Protein AF-A0A9P4UYR7-F1 (afdb_monomer)

InterPro domains:
  IPR039859 Palmitoyltransferase PFA4/ZDHHC16/ZDHHC20/ERF2-like [PTHR12246] (8-103)

Structure (mmCIF, N/CA/C/O backbone):
data_AF-A0A9P4UYR7-F1
#
_entry.id   AF-A0A9P4UYR7-F1
#
loop_
_atom_site.group_PDB
_atom_site.id
_atom_site.type_symbol
_atom_site.label_atom_id
_atom_site.label_alt_id
_atom_site.label_comp_id
_atom_site.label_asym_id
_atom_site.label_entity_id
_atom_site.label_seq_id
_atom_site.pdbx_PDB_ins_code
_atom_site.Cartn_x
_atom_site.Cartn_y
_atom_site.Cartn_z
_atom_site.occupancy
_atom_site.B_iso_or_equiv
_atom_site.auth_seq_id
_atom_site.auth_comp_id
_atom_site.auth_asym_id
_atom_site.auth_atom_id
_atom_site.pdbx_PDB_model_num
ATOM 1 N N . MET A 1 1 ? 19.973 8.018 2.352 1.00 58.12 1 MET A N 1
ATOM 2 C CA . MET A 1 1 ? 18.643 7.406 2.156 1.00 58.12 1 MET A CA 1
ATOM 3 C C . MET A 1 1 ? 17.873 8.325 1.233 1.00 58.12 1 MET A C 1
ATOM 5 O O . MET A 1 1 ? 17.752 9.496 1.566 1.00 58.12 1 MET A O 1
ATOM 9 N N . GLU A 1 2 ? 17.433 7.840 0.074 1.00 81.25 2 GLU A N 1
ATOM 10 C CA . GLU A 1 2 ? 16.589 8.637 -0.822 1.00 81.25 2 GLU A CA 1
ATOM 11 C C . GLU A 1 2 ? 15.248 8.917 -0.131 1.00 81.25 2 GLU A C 1
ATOM 13 O O . GLU A 1 2 ? 14.659 8.011 0.460 1.00 81.25 2 GLU A O 1
ATOM 18 N N . LEU A 1 3 ? 14.757 10.158 -0.194 1.00 83.00 3 LEU A N 1
ATOM 19 C CA . LEU A 1 3 ? 13.504 10.560 0.463 1.00 83.00 3 LEU A CA 1
ATOM 20 C C . LEU A 1 3 ? 12.301 9.728 -0.027 1.00 83.00 3 LEU A C 1
ATOM 22 O O . LEU A 1 3 ? 11.356 9.487 0.722 1.00 83.00 3 LEU A O 1
ATOM 26 N N . SER A 1 4 ? 12.369 9.221 -1.262 1.00 84.19 4 SER A N 1
ATOM 27 C CA . SER A 1 4 ? 11.376 8.325 -1.863 1.00 84.19 4 SER A CA 1
ATOM 28 C C . SER A 1 4 ? 11.200 7.007 -1.101 1.00 84.19 4 SER A C 1
ATOM 30 O O . SER A 1 4 ? 10.098 6.461 -1.082 1.00 84.19 4 SER A O 1
ATOM 32 N N . ALA A 1 5 ? 12.234 6.523 -0.407 1.00 86.62 5 ALA A N 1
ATOM 33 C CA . ALA A 1 5 ? 12.153 5.298 0.386 1.00 86.62 5 ALA A CA 1
ATOM 34 C C . ALA A 1 5 ? 11.221 5.437 1.604 1.00 86.62 5 ALA A C 1
ATOM 36 O O . ALA A 1 5 ? 10.698 4.437 2.094 1.00 86.62 5 ALA A O 1
ATOM 37 N N . LEU A 1 6 ? 10.974 6.665 2.076 1.00 93.88 6 LEU A N 1
ATOM 38 C CA . LEU A 1 6 ? 10.078 6.926 3.204 1.00 93.88 6 LEU A CA 1
ATOM 39 C C . LEU A 1 6 ? 8.601 7.008 2.793 1.00 93.88 6 LEU A C 1
ATOM 41 O O . LEU A 1 6 ? 7.740 6.989 3.668 1.00 93.88 6 LEU A O 1
ATOM 45 N N . ALA A 1 7 ? 8.286 7.069 1.495 1.00 93.06 7 ALA A N 1
ATOM 46 C CA . ALA A 1 7 ? 6.909 7.227 1.026 1.00 93.06 7 ALA A CA 1
ATOM 47 C C . ALA A 1 7 ? 6.012 6.039 1.418 1.00 93.06 7 ALA A C 1
ATOM 49 O O . ALA A 1 7 ? 4.886 6.219 1.866 1.00 93.06 7 ALA A O 1
ATOM 50 N N . VAL A 1 8 ? 6.514 4.809 1.292 1.00 95.62 8 VAL A N 1
ATOM 51 C CA . VAL A 1 8 ? 5.743 3.610 1.648 1.00 95.62 8 VAL A CA 1
ATOM 52 C C . VAL A 1 8 ? 5.454 3.529 3.155 1.00 95.62 8 VAL A C 1
ATOM 54 O O . VAL A 1 8 ? 4.276 3.416 3.507 1.00 95.62 8 VAL A O 1
ATOM 57 N N . PRO A 1 9 ? 6.455 3.603 4.059 1.00 96.38 9 PRO A N 1
ATOM 58 C CA . PRO A 1 9 ? 6.194 3.545 5.497 1.00 96.38 9 PRO A CA 1
ATOM 59 C C . PRO A 1 9 ? 5.374 4.737 6.007 1.00 96.38 9 PRO A C 1
ATOM 61 O O . PRO A 1 9 ? 4.562 4.552 6.912 1.00 96.38 9 PRO A O 1
ATOM 64 N N . SER A 1 10 ? 5.518 5.933 5.424 1.00 96.88 10 SER A N 1
ATOM 65 C CA . SER A 1 10 ? 4.724 7.096 5.839 1.00 96.88 10 SER A CA 1
ATOM 66 C C . SER A 1 10 ? 3.238 6.938 5.515 1.00 96.88 10 SER A C 1
ATOM 68 O O . SER A 1 10 ? 2.402 7.300 6.338 1.00 96.88 10 SER A O 1
ATOM 70 N N . VAL A 1 11 ? 2.884 6.333 4.376 1.00 97.50 11 VAL A N 1
ATOM 71 C CA . VAL A 1 11 ? 1.480 6.043 4.046 1.00 97.50 11 VAL A CA 1
ATOM 72 C C . VAL A 1 11 ? 0.899 4.978 4.972 1.00 97.50 11 VAL A C 1
ATOM 74 O O . VAL A 1 11 ? -0.233 5.137 5.416 1.00 97.50 11 VAL A O 1
ATOM 77 N N . TYR A 1 12 ? 1.652 3.931 5.333 1.00 98.00 12 TYR A N 1
ATOM 78 C CA . TYR A 1 12 ? 1.184 2.991 6.360 1.00 98.00 12 TYR A CA 1
ATOM 79 C C . TYR A 1 12 ? 0.920 3.714 7.680 1.00 98.00 12 TYR A C 1
ATOM 81 O O . TYR A 1 12 ? -0.165 3.573 8.238 1.00 98.00 12 TYR A O 1
ATOM 89 N N . ALA A 1 13 ? 1.870 4.533 8.144 1.00 98.06 13 ALA A N 1
ATOM 90 C CA . ALA A 1 13 ? 1.699 5.328 9.355 1.00 98.06 13 ALA A CA 1
ATOM 91 C C . ALA A 1 13 ? 0.463 6.237 9.275 1.00 98.06 13 ALA A C 1
ATOM 93 O O . ALA A 1 13 ? -0.290 6.313 10.240 1.00 98.06 13 ALA A O 1
ATOM 94 N N . LEU A 1 14 ? 0.207 6.862 8.122 1.00 98.00 14 LEU A N 1
ATOM 95 C CA . LEU A 1 14 ? -0.984 7.677 7.887 1.00 98.00 14 LEU A CA 1
ATOM 96 C C . LEU A 1 14 ? -2.276 6.852 7.958 1.00 98.00 14 LEU A C 1
ATOM 98 O O . LEU A 1 14 ? -3.223 7.284 8.611 1.00 98.00 14 LEU A O 1
ATOM 102 N N . ILE A 1 15 ? -2.318 5.673 7.325 1.00 98.25 15 ILE A N 1
ATOM 103 C CA . ILE A 1 15 ? -3.480 4.770 7.374 1.00 98.25 15 ILE A CA 1
ATOM 104 C C . ILE A 1 15 ? -3.776 4.394 8.828 1.00 98.25 15 ILE A C 1
ATOM 106 O O . ILE A 1 15 ? -4.900 4.595 9.280 1.00 98.25 15 ILE A O 1
ATOM 110 N N . PHE A 1 16 ? -2.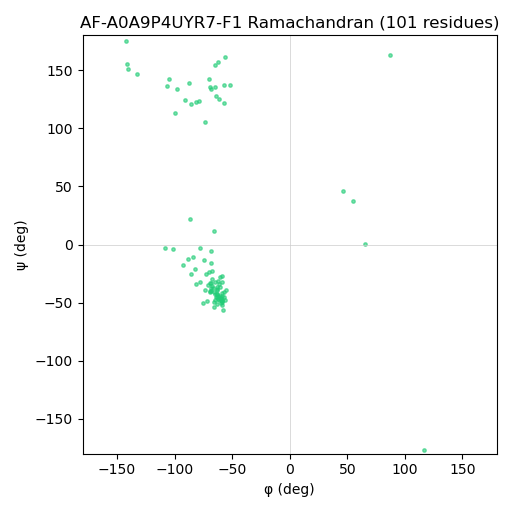764 3.920 9.566 1.00 97.88 16 PHE A N 1
ATOM 111 C CA . PHE A 1 16 ? -2.891 3.558 10.979 1.00 97.88 16 PHE A CA 1
ATOM 112 C C . PHE A 1 16 ? -3.321 4.753 11.836 1.00 97.88 16 PHE A C 1
ATOM 114 O O . PHE A 1 16 ? -4.232 4.644 12.655 1.00 97.88 16 PHE A O 1
ATOM 121 N N . PHE A 1 17 ? -2.696 5.911 11.638 1.00 97.94 17 PHE A N 1
ATOM 122 C CA . PHE A 1 17 ? -3.036 7.116 12.377 1.00 97.94 17 PHE A CA 1
ATOM 123 C C . PHE A 1 17 ? -4.508 7.475 12.174 1.00 97.94 17 PHE A C 1
ATOM 125 O O . PHE A 1 17 ? -5.252 7.527 13.149 1.00 97.94 17 PHE A O 1
ATOM 132 N N . LEU A 1 18 ? -4.963 7.643 10.931 1.00 97.31 18 LEU A N 1
ATOM 133 C CA . LEU A 1 18 ? -6.345 8.034 10.645 1.00 97.31 18 LEU A CA 1
ATOM 134 C C . LEU A 1 18 ? -7.358 6.982 11.110 1.00 97.31 18 LEU A C 1
ATOM 136 O O . LEU A 1 18 ? -8.406 7.340 11.647 1.00 97.31 18 LEU A O 1
ATOM 140 N N . SER A 1 19 ? -7.059 5.691 10.943 1.00 96.00 19 SER A N 1
ATOM 141 C CA . SER A 1 19 ? -7.996 4.626 11.297 1.00 96.00 19 SER A CA 1
ATOM 142 C C . SER A 1 19 ? -8.156 4.462 12.806 1.00 96.00 19 SER A C 1
ATOM 144 O O . SER A 1 19 ? -9.277 4.421 13.301 1.00 96.00 19 SER A O 1
ATOM 146 N N . TYR A 1 20 ? -7.055 4.387 13.555 1.00 94.75 20 TYR A N 1
ATOM 147 C CA . TYR A 1 20 ? -7.123 4.103 14.989 1.00 94.75 20 TYR A CA 1
ATOM 148 C C . TYR A 1 20 ? -7.442 5.351 15.810 1.00 94.75 20 TYR A C 1
ATOM 150 O O . TYR A 1 20 ? -8.179 5.249 16.787 1.00 94.75 20 TYR A O 1
ATOM 158 N N . THR A 1 21 ? -6.971 6.539 15.409 1.00 94.75 21 THR A N 1
ATOM 159 C CA . THR A 1 21 ? -7.344 7.772 16.125 1.00 94.75 21 THR A CA 1
ATOM 160 C C . THR A 1 21 ? -8.818 8.114 15.952 1.00 94.75 21 THR A C 1
ATOM 162 O O . THR A 1 21 ? -9.444 8.518 16.926 1.00 94.75 21 THR A O 1
ATOM 165 N N . SER A 1 22 ? -9.405 7.895 14.769 1.00 92.94 22 SER A N 1
ATOM 166 C CA . SER A 1 22 ? -10.848 8.092 14.575 1.00 92.94 22 SER A CA 1
ATOM 167 C C . SER A 1 22 ? -11.675 7.104 15.398 1.00 92.94 22 SER A C 1
ATOM 169 O O . SER A 1 22 ? -12.619 7.522 16.061 1.00 92.94 22 SER A O 1
ATOM 171 N N . GLN A 1 23 ? -11.288 5.825 15.447 1.00 91.88 23 GLN A N 1
ATOM 172 C CA . GLN A 1 23 ? -11.944 4.843 16.317 1.00 91.88 23 GLN A CA 1
ATOM 173 C C . GLN A 1 23 ? -11.845 5.222 17.798 1.00 91.88 23 GLN A C 1
ATOM 175 O O . GLN A 1 23 ? -12.847 5.144 18.502 1.00 91.88 23 GLN A O 1
ATOM 180 N N . LEU A 1 24 ? -10.669 5.663 18.265 1.00 91.44 24 LEU A N 1
ATOM 181 C CA . LEU A 1 24 ? -10.489 6.135 19.640 1.00 91.44 24 LEU A CA 1
ATOM 182 C C . LEU A 1 24 ? -11.357 7.359 19.929 1.00 91.44 24 LEU A C 1
ATOM 184 O O . LEU A 1 24 ? -12.040 7.381 20.944 1.00 91.44 24 LEU A O 1
ATOM 188 N N . LEU A 1 25 ? -11.367 8.355 19.041 1.00 91.75 25 LEU A N 1
ATOM 189 C CA . LEU A 1 25 ? -12.162 9.573 19.200 1.00 91.75 25 LEU A CA 1
ATOM 190 C C . LEU A 1 25 ? -13.660 9.264 19.329 1.00 91.75 25 LEU A C 1
ATOM 192 O O . LEU A 1 25 ? -14.333 9.842 20.177 1.00 91.75 25 LEU A O 1
ATOM 196 N N . LEU A 1 26 ? -14.166 8.322 18.529 1.00 90.19 26 LEU A N 1
ATOM 197 C CA . LEU A 1 26 ? -15.574 7.915 18.537 1.00 90.19 26 LEU A CA 1
ATOM 198 C C . LEU A 1 26 ? -15.986 7.179 19.8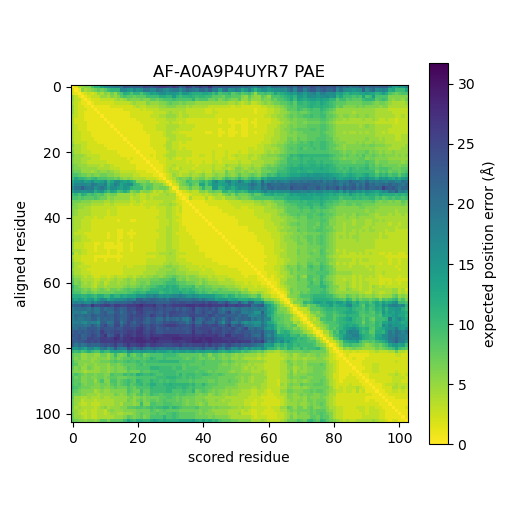22 1.00 90.19 26 LEU A C 1
ATOM 200 O O . LEU A 1 26 ? -17.174 7.103 20.108 1.00 90.19 26 LEU A O 1
ATOM 204 N N . LEU A 1 27 ? -15.042 6.689 20.636 1.00 87.12 27 LEU A N 1
ATOM 205 C CA . LEU A 1 27 ? -15.358 6.186 21.981 1.00 87.12 27 LEU A CA 1
ATOM 206 C C . LEU A 1 27 ? -15.746 7.310 22.953 1.00 87.12 27 LEU A C 1
ATOM 208 O O . LEU A 1 27 ? -16.412 7.040 23.950 1.00 87.12 27 LEU A O 1
ATOM 212 N N . PHE A 1 28 ? -15.319 8.548 22.685 1.00 88.44 28 PHE A N 1
ATOM 213 C CA . PHE A 1 28 ? -15.487 9.693 23.584 1.00 88.44 28 PHE A CA 1
ATOM 214 C C . PHE A 1 28 ? -16.519 10.721 23.092 1.00 88.44 28 PHE A C 1
ATOM 216 O O . PHE A 1 28 ? -16.765 11.702 23.790 1.00 88.44 28 PHE A O 1
ATOM 223 N N . LEU A 1 29 ? -17.110 10.529 21.907 1.00 87.56 29 LEU A N 1
ATOM 224 C CA . LEU A 1 29 ? -18.039 11.475 21.281 1.00 87.56 29 LEU A CA 1
ATOM 225 C C . LEU A 1 29 ? -19.489 10.958 21.349 1.00 87.56 29 LEU A C 1
ATOM 227 O O . LEU A 1 29 ? -19.740 9.787 21.076 1.00 87.56 29 LEU A O 1
ATOM 231 N N . GLU A 1 30 ? -20.461 11.814 21.676 1.00 82.25 30 GLU A N 1
ATOM 232 C CA . GLU A 1 30 ? -21.890 11.475 21.546 1.00 82.25 30 GLU A CA 1
ATOM 233 C C . GLU A 1 30 ? -22.297 11.385 20.061 1.00 82.25 30 GLU A C 1
ATOM 235 O O . GLU A 1 30 ? -21.811 12.187 19.258 1.00 82.25 30 GLU A O 1
ATOM 240 N N . PRO A 1 31 ? -23.176 10.439 19.656 1.00 73.69 31 PRO A N 1
ATOM 241 C CA . PRO A 1 31 ? -24.080 9.607 20.467 1.00 73.69 31 PRO A CA 1
ATOM 242 C C . PRO A 1 31 ? -23.498 8.282 21.020 1.00 73.69 31 PRO A C 1
ATOM 244 O O . PRO A 1 31 ? -24.262 7.387 21.380 1.00 73.69 31 PRO A O 1
ATOM 247 N N . GLY A 1 32 ? -22.177 8.143 21.149 1.00 73.62 32 GLY A N 1
ATOM 248 C CA . GLY A 1 32 ? -21.525 6.999 21.795 1.00 73.62 32 GLY A CA 1
ATOM 249 C C . GLY A 1 32 ? -20.652 6.183 20.837 1.00 73.62 32 GLY A C 1
ATOM 250 O O . GLY A 1 32 ? -20.496 6.549 19.67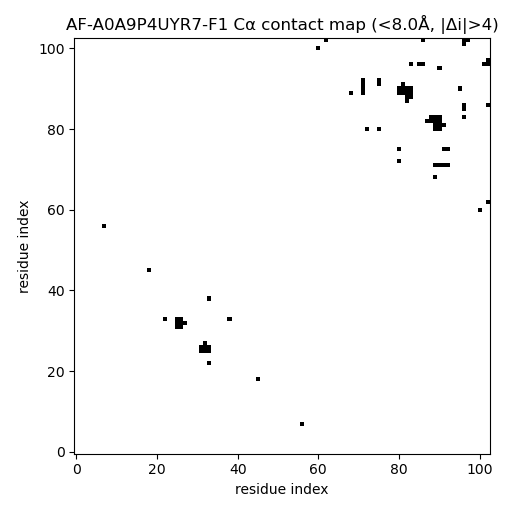0 1.00 73.62 32 GLY A O 1
ATOM 251 N N . PRO A 1 33 ? -20.064 5.072 21.320 1.00 84.81 33 PRO A N 1
ATOM 252 C CA . PRO A 1 33 ? -19.136 4.272 20.535 1.00 84.81 33 PRO A CA 1
ATOM 253 C C . PRO A 1 33 ? -19.819 3.637 19.324 1.00 84.81 33 PRO A C 1
ATOM 255 O O . PRO A 1 33 ? -21.015 3.342 19.337 1.00 84.81 33 PRO A O 1
ATOM 258 N N . LEU A 1 34 ? -19.013 3.355 18.300 1.00 86.81 34 LEU A N 1
ATOM 259 C CA . LEU A 1 34 ? -19.454 2.644 17.105 1.00 86.81 34 LEU A CA 1
ATOM 260 C C . LEU A 1 34 ? -20.158 1.331 17.470 1.00 86.81 34 LEU A C 1
ATOM 262 O O . LEU A 1 34 ? -19.673 0.562 18.309 1.00 86.81 34 LEU A O 1
ATOM 266 N N . THR A 1 35 ? -21.274 1.039 16.802 1.00 90.81 35 THR A N 1
ATOM 267 C CA . THR A 1 35 ? -21.941 -0.256 16.969 1.00 90.81 35 THR A CA 1
ATOM 268 C C . THR A 1 35 ? -21.016 -1.390 16.518 1.00 90.81 35 THR A C 1
ATOM 270 O O . THR A 1 35 ? -20.108 -1.196 15.706 1.00 90.81 35 THR A O 1
ATOM 273 N N . LYS A 1 36 ? -21.239 -2.611 17.021 1.00 90.50 36 LYS A N 1
ATOM 274 C CA . LYS A 1 36 ? 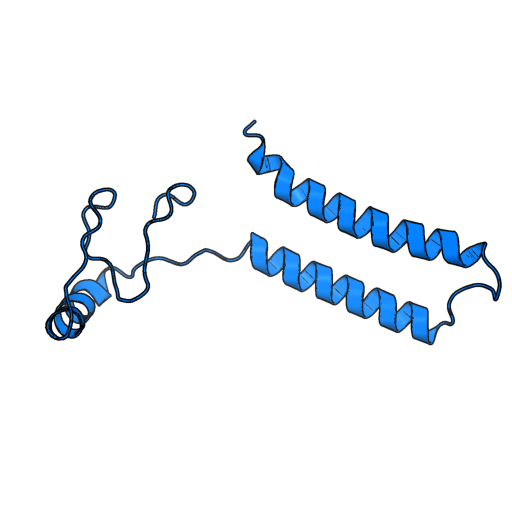-20.403 -3.771 16.657 1.00 90.50 36 LYS A CA 1
ATOM 275 C C . LYS A 1 36 ? -20.361 -3.992 15.142 1.00 90.50 36 LYS A C 1
ATOM 277 O O . LYS A 1 36 ? -19.293 -4.263 14.601 1.00 90.50 36 LYS A O 1
ATOM 282 N N . ASP A 1 37 ? -21.488 -3.810 14.461 1.00 93.62 37 ASP A N 1
ATOM 283 C CA . ASP A 1 37 ? -21.591 -4.001 13.012 1.00 93.62 37 ASP A CA 1
ATOM 284 C C . ASP A 1 37 ? -20.825 -2.930 12.231 1.00 93.62 37 ASP A C 1
ATOM 286 O O . ASP A 1 37 ? -20.154 -3.223 11.241 1.00 93.62 37 ASP A O 1
ATOM 290 N N . GLU A 1 38 ? -20.884 -1.674 12.672 1.00 92.88 38 GLU A N 1
ATOM 291 C CA . GLU A 1 38 ? -20.086 -0.593 12.094 1.00 92.88 38 GLU A CA 1
ATOM 292 C C . GLU A 1 38 ? -18.593 -0.795 12.344 1.00 92.88 38 GLU A C 1
ATOM 294 O O . GLU A 1 38 ? -17.803 -0.619 11.419 1.00 92.88 38 GLU A O 1
ATOM 299 N N . LEU A 1 39 ? -18.206 -1.240 13.543 1.00 92.88 39 LEU A N 1
ATOM 300 C CA . LEU A 1 39 ? -16.817 -1.551 13.874 1.00 92.88 39 LEU A CA 1
ATOM 301 C C . LEU A 1 39 ? -16.282 -2.702 13.013 1.00 92.88 39 LEU A C 1
ATOM 303 O O . LEU A 1 39 ? -15.164 -2.616 12.502 1.00 92.88 39 LEU A O 1
ATOM 307 N N . ILE A 1 40 ? -17.078 -3.755 12.810 1.00 96.06 40 ILE A N 1
ATOM 308 C CA . ILE A 1 40 ? -16.725 -4.871 11.925 1.00 96.06 40 ILE A CA 1
ATOM 309 C C . ILE A 1 40 ? -16.584 -4.372 10.485 1.00 96.06 40 ILE A C 1
ATOM 311 O O . ILE A 1 40 ? -15.540 -4.598 9.873 1.00 96.06 40 ILE A O 1
ATOM 315 N N . ARG A 1 41 ? -17.577 -3.646 9.949 1.00 96.75 41 ARG A N 1
ATOM 316 C CA . ARG A 1 41 ? -17.517 -3.096 8.581 1.00 96.75 41 ARG A CA 1
ATOM 317 C C . ARG A 1 41 ? -16.301 -2.194 8.387 1.00 96.75 41 ARG A C 1
ATOM 319 O O . ARG A 1 41 ? -15.589 -2.348 7.398 1.00 96.75 41 ARG A O 1
ATOM 326 N N . PHE A 1 42 ? -16.028 -1.307 9.340 1.00 95.56 42 PHE A N 1
ATOM 327 C CA . PHE A 1 42 ? -14.871 -0.419 9.302 1.00 95.56 42 PHE A CA 1
ATOM 328 C C . PHE A 1 42 ? -13.559 -1.207 9.249 1.00 95.56 42 PHE A C 1
ATOM 330 O O . PHE A 1 42 ? -12.723 -0.953 8.385 1.00 95.56 42 PHE A O 1
ATOM 337 N N . ASN A 1 43 ? -13.370 -2.183 10.143 1.00 96.38 43 ASN A N 1
ATOM 338 C CA . ASN A 1 43 ? -12.127 -2.953 10.199 1.00 96.38 43 ASN A CA 1
ATOM 339 C C . ASN A 1 43 ? -11.955 -3.879 8.987 1.00 96.38 43 ASN A C 1
ATOM 341 O O . ASN A 1 43 ? -10.837 -4.037 8.504 1.00 96.38 43 ASN A O 1
ATOM 345 N N . VAL A 1 44 ? -13.042 -4.428 8.435 1.00 98.31 44 VAL A N 1
ATOM 346 C CA . VAL A 1 44 ? -12.997 -5.170 7.164 1.00 98.31 44 VAL A CA 1
ATOM 347 C C . VAL A 1 44 ? -12.518 -4.262 6.032 1.00 98.31 44 VAL A C 1
ATOM 349 O O . VAL A 1 44 ? -11.596 -4.629 5.305 1.00 98.31 44 VAL A O 1
ATOM 352 N N . LEU A 1 45 ? -13.075 -3.053 5.913 1.00 98.06 45 LEU A N 1
ATOM 353 C CA . LEU A 1 45 ? -12.639 -2.079 4.909 1.00 98.06 45 LEU A CA 1
ATOM 354 C C 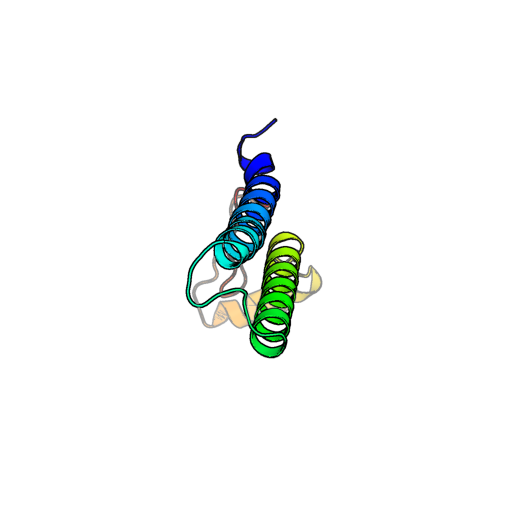. LEU A 1 45 ? -11.184 -1.638 5.122 1.00 98.06 45 LEU A C 1
ATOM 356 O O . LEU A 1 45 ? -10.449 -1.505 4.145 1.00 98.06 45 LEU A O 1
ATOM 360 N N . LEU A 1 46 ? -10.742 -1.472 6.373 1.00 98.19 46 LEU A N 1
ATOM 361 C CA . LEU A 1 46 ? -9.348 -1.167 6.712 1.00 98.19 46 LEU A CA 1
ATOM 362 C C . LEU A 1 46 ? -8.399 -2.289 6.269 1.00 98.19 46 LEU A C 1
ATOM 364 O O . LEU A 1 46 ? -7.363 -2.014 5.663 1.00 98.19 46 LEU A O 1
ATOM 368 N N . VAL A 1 47 ? -8.761 -3.551 6.509 1.00 98.50 47 VAL A N 1
ATOM 369 C CA . VAL A 1 47 ? -7.988 -4.707 6.031 1.00 98.50 47 VAL A CA 1
ATOM 370 C C . VAL A 1 47 ? -7.955 -4.737 4.5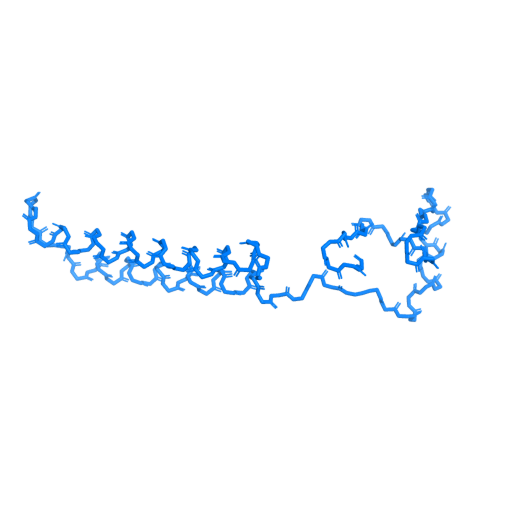03 1.00 98.50 47 VAL A C 1
ATOM 372 O O . VAL A 1 47 ? -6.881 -4.905 3.928 1.00 98.50 47 VAL A O 1
ATOM 375 N N . CYS A 1 48 ? -9.085 -4.515 3.824 1.00 98.50 48 CYS A N 1
ATOM 376 C CA . CYS A 1 48 ? -9.123 -4.425 2.363 1.00 98.50 48 CYS A CA 1
ATOM 377 C C . CYS A 1 48 ? -8.220 -3.303 1.830 1.00 98.50 48 CYS A C 1
ATOM 379 O O . CYS A 1 48 ? -7.466 -3.530 0.885 1.00 98.50 48 CYS A O 1
ATOM 381 N N . LEU A 1 49 ? -8.252 -2.119 2.449 1.00 98.38 49 LEU A N 1
ATOM 382 C CA . LEU A 1 49 ? -7.387 -0.992 2.101 1.00 98.38 49 LEU A CA 1
ATOM 383 C C . LEU A 1 49 ? -5.908 -1.367 2.233 1.00 98.38 49 LEU A C 1
ATOM 385 O O . LEU A 1 49 ? -5.139 -1.147 1.296 1.00 98.38 49 LEU A O 1
ATOM 389 N N . LEU A 1 50 ? -5.522 -1.964 3.365 1.00 98.38 50 LEU A N 1
ATOM 390 C CA . LEU A 1 50 ? -4.151 -2.412 3.607 1.00 98.38 50 LEU A CA 1
ATOM 391 C C . LEU A 1 50 ? -3.720 -3.445 2.564 1.00 98.38 50 LEU A C 1
ATOM 393 O O . LEU A 1 50 ? -2.677 -3.272 1.944 1.00 98.38 50 LEU A O 1
ATOM 397 N N . VAL A 1 51 ? -4.546 -4.458 2.287 1.00 98.38 51 VAL A N 1
ATOM 398 C CA . VAL A 1 51 ? -4.257 -5.472 1.261 1.00 98.38 51 VAL A CA 1
ATOM 399 C C . VAL A 1 51 ? -4.081 -4.831 -0.118 1.00 98.38 51 VAL A C 1
ATOM 401 O O . VAL A 1 51 ? -3.098 -5.121 -0.802 1.00 98.38 51 VAL A O 1
ATOM 404 N N . CYS A 1 52 ? -4.989 -3.947 -0.534 1.00 98.19 52 CYS A N 1
ATOM 405 C CA . CYS A 1 52 ? -4.902 -3.254 -1.820 1.00 98.19 52 CYS A CA 1
ATOM 406 C C . CYS A 1 52 ? -3.631 -2.405 -1.924 1.00 98.19 52 CYS A C 1
ATOM 408 O O . CYS A 1 52 ? -2.922 -2.474 -2.933 1.00 98.19 52 CYS A O 1
ATOM 410 N N . TYR A 1 53 ? -3.313 -1.641 -0.879 1.00 98.12 53 TYR A N 1
ATOM 411 C CA . TYR A 1 53 ? -2.125 -0.799 -0.855 1.00 98.12 53 TYR A CA 1
ATOM 412 C C . TYR A 1 53 ? -0.843 -1.635 -0.882 1.00 98.12 53 TYR A C 1
ATOM 414 O O . TYR A 1 53 ? 0.006 -1.419 -1.746 1.00 98.12 53 TYR A O 1
ATOM 422 N N . THR A 1 54 ? -0.738 -2.652 -0.020 1.00 97.75 54 THR A N 1
ATOM 423 C CA . THR A 1 54 ? 0.408 -3.566 0.010 1.00 97.75 54 THR A CA 1
ATOM 424 C C . THR A 1 54 ? 0.619 -4.220 -1.349 1.00 97.75 54 THR A C 1
ATOM 426 O O . THR A 1 54 ? 1.729 -4.180 -1.872 1.00 97.75 54 THR A O 1
ATOM 429 N N . ARG A 1 55 ? -0.439 -4.753 -1.975 1.00 97.75 55 ARG A N 1
ATOM 430 C CA . ARG A 1 55 ? -0.339 -5.353 -3.315 1.00 97.75 55 ARG A CA 1
ATOM 431 C C . ARG A 1 55 ? 0.119 -4.350 -4.369 1.00 97.75 55 ARG A C 1
ATOM 433 O O . ARG A 1 55 ? 0.897 -4.726 -5.235 1.00 97.75 55 ARG A O 1
ATOM 440 N N . SER A 1 56 ? -0.313 -3.096 -4.277 1.00 95.62 56 SER A N 1
ATOM 441 C CA . SER A 1 56 ? 0.072 -2.046 -5.225 1.00 95.62 56 SER A CA 1
ATOM 442 C C . SER A 1 56 ? 1.553 -1.673 -5.125 1.00 95.62 56 SER A C 1
ATOM 444 O O . SER A 1 56 ? 2.174 -1.404 -6.148 1.00 95.62 56 SER A O 1
ATOM 446 N N . VAL A 1 57 ? 2.136 -1.685 -3.919 1.00 95.50 57 VAL A N 1
ATOM 447 C CA . VAL A 1 57 ? 3.550 -1.314 -3.718 1.00 95.50 57 VAL A CA 1
ATOM 448 C C . VAL A 1 57 ? 4.528 -2.472 -3.927 1.00 95.50 57 VAL A C 1
ATOM 450 O O . VAL A 1 57 ? 5.682 -2.222 -4.263 1.00 95.50 57 VAL A O 1
ATOM 453 N N . ILE A 1 58 ? 4.094 -3.727 -3.746 1.00 95.00 58 ILE A N 1
ATOM 454 C CA . ILE A 1 58 ? 4.953 -4.907 -3.967 1.00 95.00 58 ILE A CA 1
ATOM 455 C C . ILE A 1 58 ? 4.837 -5.491 -5.377 1.00 95.00 58 ILE A C 1
ATOM 457 O O . ILE A 1 58 ? 5.684 -6.292 -5.770 1.00 95.00 58 ILE A O 1
ATOM 461 N N . ALA A 1 59 ? 3.782 -5.154 -6.127 1.00 94.94 59 ALA A N 1
ATOM 462 C CA . ALA A 1 59 ? 3.599 -5.668 -7.476 1.00 94.94 59 ALA A CA 1
ATOM 463 C C . ALA A 1 59 ? 4.756 -5.225 -8.381 1.00 94.94 59 ALA A C 1
ATOM 465 O O . ALA A 1 59 ? 5.044 -4.038 -8.524 1.00 94.94 59 ALA A O 1
ATOM 466 N N . ASP A 1 60 ? 5.412 -6.197 -9.016 1.00 92.62 60 ASP A N 1
ATOM 467 C CA . ASP A 1 60 ? 6.466 -5.923 -9.987 1.00 92.62 60 ASP A CA 1
ATOM 468 C C . ASP A 1 60 ? 5.859 -5.169 -11.192 1.00 92.62 60 ASP A C 1
ATOM 470 O O . ASP A 1 60 ? 4.891 -5.667 -11.773 1.00 92.62 60 ASP A O 1
ATOM 474 N N . PRO A 1 61 ? 6.408 -4.010 -11.623 1.00 90.38 61 PRO A N 1
ATOM 475 C CA . PRO A 1 61 ? 5.866 -3.245 -12.757 1.00 90.38 61 PRO A CA 1
ATOM 476 C C . PRO A 1 61 ? 5.961 -3.942 -14.130 1.00 90.38 61 PRO A C 1
ATOM 478 O O . PRO A 1 61 ? 5.742 -3.313 -15.163 1.00 90.38 61 PRO A O 1
ATOM 481 N N . GLY A 1 62 ? 6.297 -5.232 -14.165 1.00 88.56 62 GLY A N 1
ATOM 482 C CA . GLY A 1 62 ? 6.388 -6.040 -15.370 1.00 88.56 62 GLY A CA 1
ATOM 483 C C . GLY A 1 62 ? 7.757 -5.962 -16.039 1.00 88.56 62 GLY A C 1
ATOM 484 O O . GLY A 1 62 ? 8.584 -5.082 -15.762 1.00 88.56 62 GLY A O 1
ATOM 485 N N . ARG A 1 63 ? 8.005 -6.929 -16.929 1.00 84.81 63 ARG A N 1
ATOM 486 C CA . ARG A 1 63 ? 9.21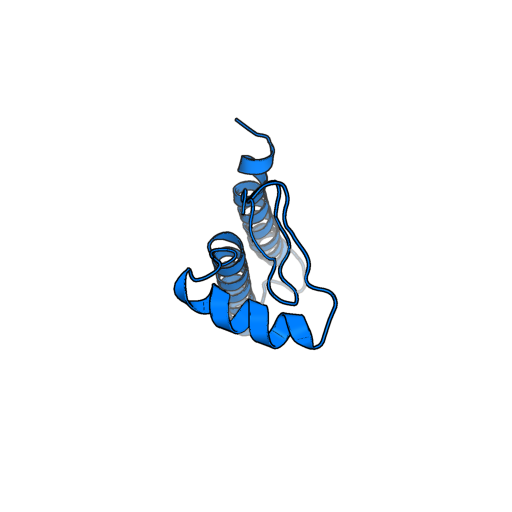2 -7.041 -17.759 1.00 84.81 63 ARG A CA 1
ATOM 487 C C . ARG A 1 63 ? 8.835 -7.500 -19.161 1.00 84.81 63 ARG A C 1
ATOM 489 O O . ARG A 1 63 ? 7.861 -8.224 -19.342 1.00 84.81 63 ARG A O 1
ATOM 496 N N . ILE A 1 64 ? 9.637 -7.105 -20.145 1.00 81.06 64 ILE A N 1
ATOM 497 C CA . ILE A 1 64 ? 9.450 -7.519 -21.537 1.00 81.06 64 ILE A CA 1
ATOM 498 C C . ILE A 1 64 ? 10.064 -8.921 -21.711 1.00 81.06 64 ILE A C 1
ATOM 500 O O . ILE A 1 64 ? 11.257 -9.088 -21.435 1.00 81.06 64 ILE A O 1
ATOM 504 N N . PRO A 1 65 ? 9.298 -9.937 -22.150 1.00 76.44 65 PRO A N 1
ATOM 505 C CA . PRO A 1 65 ? 9.837 -11.271 -22.391 1.00 76.44 65 PRO A CA 1
ATOM 506 C C . PRO A 1 65 ? 10.771 -11.262 -23.609 1.00 76.44 65 PRO A C 1
ATOM 508 O O . PRO A 1 65 ? 10.443 -10.700 -24.653 1.00 76.44 65 PRO A O 1
ATOM 511 N N . ARG A 1 66 ? 11.931 -11.925 -23.501 1.00 68.75 66 ARG A N 1
ATOM 512 C CA . ARG A 1 66 ? 12.933 -11.989 -24.587 1.00 68.75 66 ARG A CA 1
ATOM 513 C C . ARG A 1 66 ? 12.388 -12.656 -25.858 1.00 68.75 66 ARG A C 1
A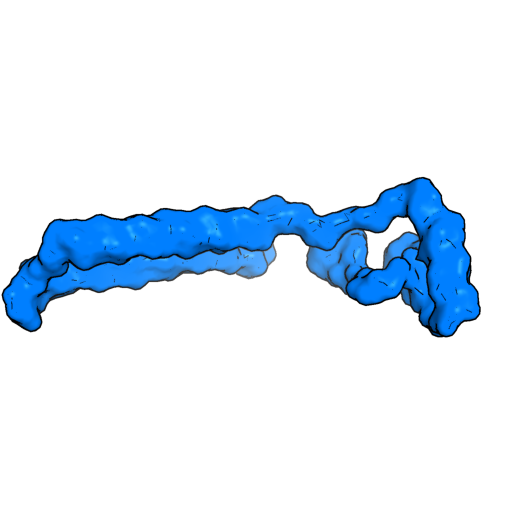TOM 515 O O . ARG A 1 66 ? 12.729 -12.242 -26.959 1.00 68.75 66 ARG A O 1
ATOM 522 N N . THR A 1 67 ? 11.508 -13.643 -25.708 1.00 62.09 67 THR A N 1
ATOM 523 C CA . THR A 1 67 ? 10.936 -14.426 -26.816 1.00 62.09 67 THR A CA 1
ATOM 524 C C . THR A 1 67 ? 9.916 -13.639 -27.649 1.00 62.09 67 THR A C 1
ATOM 526 O O . THR A 1 67 ? 9.768 -13.899 -28.839 1.00 62.09 67 THR A O 1
ATOM 529 N N . GLY A 1 68 ? 9.268 -12.625 -27.062 1.00 58.62 68 GLY A N 1
ATOM 530 C CA . GLY A 1 68 ? 8.227 -11.821 -27.717 1.00 58.62 68 GLY A CA 1
ATOM 531 C C . GLY A 1 68 ? 8.754 -10.758 -28.685 1.00 58.62 68 GLY A C 1
ATOM 532 O O . GLY A 1 68 ? 7.963 -10.081 -29.330 1.00 58.62 68 GLY A O 1
ATOM 533 N N . GLN A 1 69 ? 10.076 -10.592 -28.831 1.00 61.41 69 GLN A N 1
ATOM 534 C CA . GLN A 1 69 ? 10.648 -9.594 -29.750 1.00 61.41 69 GLN A CA 1
ATOM 535 C C . GLN A 1 69 ? 10.210 -9.793 -31.204 1.00 61.41 69 GLN A C 1
ATOM 537 O O . GLN A 1 69 ? 10.035 -8.805 -31.911 1.00 61.41 69 GLN A O 1
ATOM 542 N N . LYS A 1 70 ? 9.986 -11.038 -31.642 1.00 60.22 70 LYS A N 1
ATOM 543 C CA . LYS A 1 70 ? 9.500 -11.327 -33.000 1.00 60.22 70 LYS A CA 1
ATOM 544 C C . LYS A 1 70 ? 8.047 -10.876 -33.199 1.00 60.22 70 LYS A C 1
ATOM 546 O O . LYS A 1 70 ? 7.744 -10.258 -34.211 1.00 60.22 70 LYS A O 1
ATOM 551 N N . GLU A 1 71 ? 7.189 -11.091 -32.205 1.00 61.03 71 GLU A N 1
ATOM 552 C CA . GLU A 1 71 ? 5.779 -10.668 -32.230 1.00 61.03 71 GLU A CA 1
ATOM 553 C C . GLU A 1 71 ? 5.632 -9.144 -32.101 1.00 61.03 71 GLU A C 1
ATOM 555 O O . GLU A 1 71 ? 4.804 -8.537 -32.773 1.00 61.03 71 GLU A O 1
ATOM 560 N N . ILE A 1 72 ? 6.505 -8.495 -31.318 1.00 61.16 72 ILE A N 1
ATOM 561 C CA . ILE A 1 72 ? 6.569 -7.026 -31.207 1.00 61.16 72 ILE A CA 1
ATOM 562 C C . ILE A 1 72 ? 6.930 -6.379 -32.559 1.00 61.16 72 ILE A C 1
ATOM 564 O O . ILE A 1 72 ? 6.514 -5.254 -32.841 1.00 61.16 72 ILE A O 1
ATOM 568 N N . VAL A 1 73 ? 7.720 -7.061 -33.395 1.00 61.78 73 VAL A N 1
ATOM 569 C CA . VAL A 1 73 ? 8.043 -6.600 -34.755 1.00 61.78 73 VAL A CA 1
ATOM 570 C C . VAL A 1 73 ? 6.852 -6.774 -35.697 1.00 61.78 73 VAL A C 1
ATOM 572 O O . VAL A 1 73 ? 6.604 -5.881 -36.500 1.00 61.78 73 VAL A O 1
ATOM 575 N N . GLU A 1 74 ? 6.104 -7.871 -35.585 1.00 61.78 74 GLU A N 1
ATOM 576 C CA . GLU A 1 74 ? 4.903 -8.132 -36.395 1.00 61.78 74 GLU A CA 1
ATOM 577 C C . GLU A 1 74 ? 3.784 -7.117 -36.099 1.00 61.78 74 GLU A C 1
ATOM 579 O O . GLU A 1 74 ? 3.265 -6.490 -37.021 1.00 61.78 74 GLU A O 1
ATOM 584 N N . ASP A 1 75 ? 3.483 -6.861 -34.822 1.00 59.41 75 ASP A N 1
ATOM 585 C CA . ASP A 1 75 ? 2.478 -5.867 -34.396 1.00 59.41 75 ASP A CA 1
ATOM 586 C C . ASP A 1 75 ? 2.948 -4.424 -34.697 1.00 59.41 75 ASP A C 1
ATOM 588 O O . ASP A 1 75 ? 2.197 -3.540 -35.114 1.00 59.41 75 ASP A O 1
ATOM 592 N N . GLY A 1 76 ? 4.264 -4.200 -34.617 1.00 56.62 76 GLY A N 1
ATOM 593 C CA . GLY A 1 76 ? 4.928 -2.965 -35.028 1.00 56.62 76 GLY A CA 1
ATOM 594 C C . GLY A 1 76 ? 4.939 -2.695 -36.538 1.00 56.62 76 GLY A C 1
ATOM 595 O O . GLY A 1 76 ? 5.385 -1.621 -36.926 1.00 56.62 76 GLY A O 1
ATOM 596 N N . ARG A 1 77 ? 4.465 -3.610 -37.397 1.00 55.50 77 ARG A N 1
ATOM 597 C CA . ARG A 1 77 ? 4.271 -3.336 -38.836 1.00 55.50 77 ARG A CA 1
ATOM 598 C C . ARG A 1 77 ? 2.951 -2.621 -39.129 1.00 55.50 77 ARG A C 1
ATOM 600 O O . ARG A 1 77 ? 2.854 -1.967 -40.162 1.00 55.50 77 ARG A O 1
ATOM 607 N N . GLN A 1 78 ? 1.963 -2.699 -38.232 1.00 59.28 78 GLN A N 1
ATOM 608 C CA . GLN A 1 78 ? 0.676 -1.999 -38.381 1.00 59.28 78 GLN A CA 1
ATOM 609 C C . GLN A 1 78 ? 0.693 -0.572 -37.797 1.00 59.28 78 GLN A C 1
ATOM 611 O O . GLN A 1 78 ? -0.194 0.229 -38.086 1.00 59.28 78 GLN A O 1
ATOM 616 N N . GLY A 1 79 ? 1.719 -0.212 -37.017 1.00 62.75 79 GLY A N 1
ATOM 617 C CA . GLY A 1 79 ? 1.888 1.117 -36.423 1.00 62.75 79 GLY A CA 1
ATOM 618 C C . GLY A 1 79 ? 3.346 1.575 -36.391 1.00 62.75 79 GLY A C 1
ATOM 619 O O . GLY A 1 79 ? 4.258 0.847 -36.749 1.00 62.75 79 GLY A O 1
ATOM 620 N N . ARG A 1 80 ? 3.617 2.811 -35.957 1.00 69.44 80 ARG A N 1
ATOM 621 C CA . ARG A 1 80 ? 4.998 3.326 -35.914 1.00 69.44 80 ARG A CA 1
ATOM 622 C C . ARG A 1 80 ? 5.778 2.674 -34.765 1.00 69.44 80 ARG A C 1
ATOM 624 O O . ARG A 1 80 ? 5.579 3.035 -33.603 1.00 69.44 80 ARG A O 1
ATOM 631 N N . GLN A 1 81 ? 6.674 1.744 -35.090 1.00 75.69 81 GLN A N 1
ATOM 632 C CA . GLN A 1 81 ? 7.510 1.028 -34.125 1.00 75.69 81 GLN A CA 1
ATOM 633 C C . GLN A 1 81 ? 8.349 2.012 -33.282 1.00 75.69 81 GLN A C 1
ATOM 635 O O . GLN A 1 81 ? 9.086 2.850 -33.808 1.00 75.69 81 GLN A O 1
ATOM 640 N N . ARG A 1 82 ? 8.193 1.970 -31.951 1.00 84.75 82 ARG A N 1
ATOM 641 C CA . ARG A 1 82 ? 8.838 2.916 -31.022 1.00 84.75 82 ARG A CA 1
ATOM 642 C C . ARG A 1 82 ? 10.103 2.296 -30.432 1.00 84.75 82 ARG A C 1
ATOM 644 O O . ARG A 1 82 ? 10.071 1.174 -29.947 1.00 84.75 82 ARG A O 1
ATOM 651 N N . TRP A 1 83 ? 11.203 3.047 -30.399 1.00 87.75 83 TRP A N 1
ATOM 652 C CA . TRP A 1 83 ? 12.480 2.597 -29.831 1.00 87.75 83 TRP A CA 1
ATOM 653 C C . TRP A 1 83 ? 12.761 3.232 -28.461 1.00 87.75 83 TRP A C 1
ATOM 655 O O . TRP A 1 83 ? 12.452 4.406 -28.221 1.00 87.75 83 TRP A O 1
ATOM 665 N N . CYS A 1 84 ? 13.355 2.472 -27.538 1.00 89.94 84 CYS A N 1
ATOM 666 C CA . CYS A 1 84 ? 13.910 2.989 -26.291 1.00 89.94 84 CYS A CA 1
ATOM 667 C C . CYS A 1 84 ? 15.426 3.146 -26.408 1.00 89.94 84 CYS A C 1
ATOM 669 O O . CYS A 1 84 ? 16.142 2.156 -26.444 1.00 89.94 84 CYS A O 1
ATOM 671 N N . ARG A 1 85 ? 15.929 4.388 -26.381 1.00 91.69 85 ARG A N 1
ATOM 672 C CA . ARG A 1 85 ? 17.380 4.651 -26.403 1.00 91.69 85 ARG A CA 1
ATOM 673 C C . ARG A 1 85 ? 18.102 4.194 -25.132 1.00 91.69 85 ARG A C 1
ATOM 675 O O . ARG A 1 85 ? 19.262 3.843 -25.206 1.00 91.69 85 ARG A O 1
ATOM 682 N N . LYS A 1 86 ? 17.423 4.198 -23.978 1.00 91.44 86 LYS A N 1
ATOM 683 C CA . LYS A 1 86 ? 18.029 3.825 -22.686 1.00 91.44 86 LYS A CA 1
ATOM 684 C C . LYS A 1 86 ? 18.167 2.317 -22.490 1.00 91.44 86 LYS A C 1
ATOM 686 O O . LYS A 1 86 ? 19.080 1.881 -21.810 1.00 91.44 86 LYS A O 1
ATOM 691 N N . CYS A 1 87 ? 17.235 1.547 -23.046 1.00 88.81 87 CYS A N 1
ATOM 692 C CA . CYS A 1 87 ? 17.237 0.086 -22.953 1.00 88.81 87 CYS A CA 1
ATOM 693 C C . CYS A 1 87 ? 17.756 -0.584 -24.228 1.00 88.81 87 CYS A C 1
ATOM 695 O O . CYS A 1 87 ? 17.785 -1.806 -24.271 1.00 88.81 87 CYS A O 1
ATOM 697 N N . GLU A 1 88 ? 18.058 0.203 -25.266 1.00 88.75 88 GLU A N 1
ATOM 698 C CA . GLU A 1 88 ? 18.447 -0.269 -26.602 1.00 88.75 88 GLU A CA 1
ATOM 699 C C . GLU A 1 88 ? 17.532 -1.383 -27.134 1.00 88.75 88 GLU A C 1
ATOM 701 O O . GLU A 1 88 ? 17.969 -2.409 -27.646 1.00 88.75 88 GLU A O 1
ATOM 706 N N . ALA A 1 89 ? 16.222 -1.174 -26.984 1.00 84.81 89 ALA A N 1
ATOM 707 C CA . ALA A 1 89 ? 15.210 -2.166 -27.318 1.00 84.81 89 ALA A CA 1
ATOM 708 C C . ALA A 1 89 ? 13.967 -1.538 -27.957 1.00 84.81 89 ALA A C 1
ATOM 710 O O . ALA A 1 89 ? 13.624 -0.371 -27.713 1.00 84.81 89 ALA A O 1
ATOM 711 N N . ILE A 1 90 ? 13.251 -2.350 -28.736 1.00 85.12 90 ILE A N 1
ATOM 712 C CA . ILE A 1 90 ? 11.932 -2.010 -29.276 1.00 85.12 90 ILE A CA 1
ATOM 713 C C . ILE A 1 90 ? 10.924 -1.957 -28.123 1.00 85.12 90 ILE A C 1
ATOM 715 O O . ILE A 1 90 ? 10.876 -2.860 -27.288 1.00 85.12 90 ILE A O 1
ATOM 719 N N . LYS A 1 91 ? 10.102 -0.906 -28.083 1.00 86.50 91 LYS A N 1
ATOM 720 C CA . LYS A 1 91 ? 9.004 -0.756 -27.125 1.00 86.50 91 LYS A CA 1
ATOM 721 C C . LYS A 1 91 ? 7.750 -1.461 -27.662 1.00 86.50 91 LYS A C 1
ATOM 723 O O . LYS A 1 91 ? 7.267 -1.054 -28.722 1.00 86.50 91 LYS A O 1
ATOM 728 N N . PRO A 1 92 ? 7.195 -2.446 -26.934 1.00 84.19 92 PRO A N 1
ATOM 729 C CA . PRO A 1 92 ? 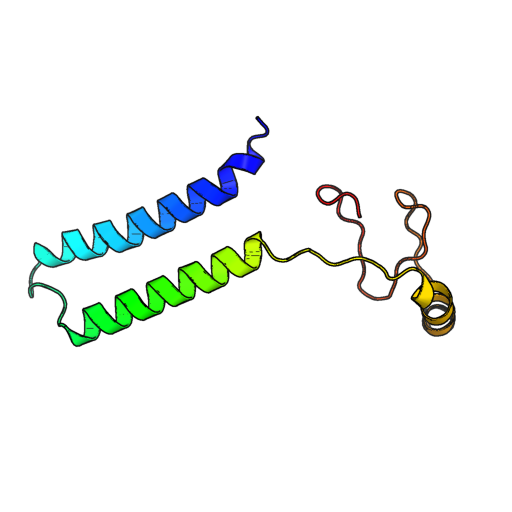5.863 -2.982 -27.210 1.00 84.19 92 PRO A CA 1
ATOM 730 C C . PRO A 1 92 ? 4.776 -1.891 -27.204 1.00 84.19 92 PRO A C 1
ATOM 732 O O . PRO A 1 92 ? 4.978 -0.822 -26.607 1.00 84.19 92 PRO A O 1
ATOM 735 N N . PRO A 1 93 ? 3.594 -2.145 -27.796 1.00 83.31 93 PRO A N 1
ATOM 736 C CA . PRO A 1 93 ? 2.460 -1.233 -27.677 1.00 83.31 93 PRO A CA 1
ATOM 737 C C . PRO A 1 93 ? 2.097 -1.006 -26.200 1.00 83.31 93 PRO A C 1
ATOM 739 O O . PRO A 1 93 ? 2.076 -1.935 -25.395 1.00 83.31 93 PRO A O 1
ATOM 742 N N . ARG A 1 94 ? 1.813 0.253 -25.839 1.00 84.38 94 ARG A N 1
ATOM 743 C CA . ARG A 1 94 ? 1.518 0.729 -24.467 1.00 84.38 94 ARG A CA 1
ATOM 744 C C . ARG A 1 94 ? 2.670 0.626 -23.449 1.00 84.38 94 ARG A C 1
ATOM 746 O O . ARG A 1 94 ? 2.482 1.040 -22.310 1.00 84.38 94 ARG A O 1
ATOM 753 N N . ALA A 1 95 ? 3.857 0.139 -23.823 1.00 88.38 95 ALA A N 1
ATOM 754 C CA . ALA A 1 95 ? 5.009 0.063 -22.922 1.00 88.38 95 ALA A CA 1
ATOM 755 C C . ALA A 1 95 ? 5.846 1.355 -22.927 1.00 88.38 95 ALA A C 1
ATOM 757 O O . ALA A 1 95 ? 6.131 1.947 -23.975 1.00 88.38 95 ALA A O 1
ATOM 758 N N . HIS A 1 96 ? 6.294 1.773 -21.744 1.00 89.81 96 HIS A N 1
ATOM 759 C CA . HIS A 1 96 ? 7.126 2.958 -21.542 1.00 89.81 96 HIS A CA 1
ATOM 760 C C . HIS A 1 96 ? 8.307 2.627 -20.630 1.00 89.81 96 HIS A C 1
ATOM 762 O O . HIS A 1 96 ? 8.177 1.817 -19.723 1.00 89.81 96 HIS A O 1
ATOM 768 N N . HIS A 1 97 ? 9.446 3.283 -20.865 1.00 91.88 97 HIS A N 1
ATOM 769 C CA . HIS A 1 97 ? 10.609 3.158 -19.991 1.00 91.88 97 HIS A CA 1
ATOM 770 C C . HIS A 1 97 ? 10.415 4.016 -18.743 1.00 91.88 97 HIS A C 1
ATOM 772 O O . HIS A 1 97 ? 10.260 5.238 -18.851 1.00 91.88 97 HIS A O 1
ATOM 778 N N . CYS A 1 98 ? 10.489 3.395 -17.576 1.00 92.94 98 CYS A N 1
ATOM 779 C CA . CYS A 1 98 ? 10.467 4.072 -16.294 1.00 92.94 98 CYS A CA 1
ATOM 780 C C . CYS A 1 98 ? 11.896 4.408 -15.853 1.00 92.94 98 CYS A C 1
ATOM 782 O O . CYS A 1 98 ? 12.749 3.529 -15.730 1.00 92.94 98 CYS A O 1
ATOM 784 N N . LYS A 1 99 ? 12.159 5.691 -15.571 1.00 91.88 99 LYS A N 1
ATOM 785 C CA . LYS A 1 99 ? 13.465 6.147 -15.063 1.00 91.88 99 LYS A CA 1
ATOM 786 C C . LYS A 1 99 ? 13.781 5.544 -13.688 1.00 91.88 99 LYS A C 1
ATOM 788 O O . LYS A 1 99 ? 14.937 5.221 -13.438 1.00 91.88 99 LYS A O 1
ATOM 793 N N . GLU A 1 100 ? 12.763 5.391 -12.843 1.00 89.94 100 GLU A N 1
ATOM 794 C CA . GLU A 1 100 ? 12.902 4.902 -11.468 1.00 89.94 100 GLU A CA 1
ATOM 795 C C . GLU A 1 100 ? 13.138 3.388 -11.437 1.00 89.94 100 GLU A C 1
ATOM 797 O O . GLU A 1 100 ? 14.124 2.911 -10.883 1.00 89.94 100 GLU A O 1
ATOM 802 N N . CYS A 1 101 ? 12.292 2.625 -12.140 1.00 90.06 101 CYS A N 1
ATOM 803 C CA . CYS A 1 101 ? 12.434 1.170 -12.243 1.00 90.06 101 CYS A CA 1
ATOM 804 C C . CYS A 1 101 ? 13.580 0.738 -13.173 1.00 90.06 101 CYS A C 1
ATOM 806 O O . CYS A 1 101 ? 13.939 -0.440 -13.184 1.00 90.06 101 CYS A O 1
ATOM 808 N N . LYS A 1 102 ? 14.123 1.672 -13.969 1.00 90.00 102 LYS A N 1
ATOM 809 C CA . LYS A 1 102 ? 15.194 1.473 -14.961 1.00 90.00 102 LYS A CA 1
ATOM 810 C C . LYS A 1 102 ? 14.885 0.373 -15.981 1.00 90.00 102 LYS A C 1
ATOM 812 O O . LYS A 1 102 ? 15.777 -0.358 -16.409 1.00 90.00 102 LYS A O 1
ATOM 817 N N . ARG A 1 103 ? 13.622 0.274 -16.384 1.00 87.25 103 ARG A N 1
ATOM 818 C CA . ARG A 1 103 ? 13.119 -0.677 -17.379 1.00 87.25 103 ARG A CA 1
ATOM 819 C C . ARG A 1 103 ? 11.930 -0.093 -18.117 1.00 87.25 103 ARG A C 1
ATOM 821 O O . ARG A 1 103 ? 11.199 0.704 -17.489 1.00 87.25 103 ARG A O 1
#

pLDDT: mean 86.58, std 12.37, range [55.5, 98.5]

Secondary structure (DSSP, 8-state):
--GGGGHHHHHHHHHHHHHHHHHHHHTSSTT-SPPHHHHHHHHHHHHHHHHHHHHHHHS------GGGHHHHHHHTTTTT-EEETTTTEEEPTT----TTTT-

Solvent-accessible surface area (backbone atoms only — not comparable to full-atom values): 6400 Å² total; per-residue (Å²): 130,67,75,74,72,50,52,62,60,49,50,52,51,48,53,53,48,59,55,52,51,51,56,55,50,34,59,77,36,87,100,45,56,75,51,72,69,56,49,49,54,50,51,52,51,49,52,50,50,50,53,54,50,52,52,64,74,68,52,75,93,74,80,85,63,81,81,48,56,64,57,45,51,59,62,31,70,82,48,86,70,45,75,34,86,91,73,74,40,78,44,49,90,96,57,72,79,36,83,87,81,69,79

Mean predicted aligned error: 7.5 Å

Foldseek 3Di:
DPPVVCPLVVVVVVLCCVLVVVQVVQCVDPVHHDDPVRVVVSVVVSVVVVVVSVCVVPPDPDDDDPVCLVVQVVVCVVDPFDADPQVRGTARPPGDQDPVSRD

Radius of gyration: 22.79 Å; Cα contacts (8 Å, |Δi|>4): 42; chains: 1; bounding box: 43×26×62 Å

Organism: NCBI:txid682080

Sequence (103 aa):
MELSALAVPSVYALIFFLSYTSQLLLLFLEPGPLTKDELIRFNVLLVCLLVCYTRSVIADPGRIPRTGQKEIVEDGRQGRQRWCRKCEAIKPPRAHHCKECKR